Protein AF-A0A920TNP4-F1 (afdb_monomer_lite)

Structure (mmCIF, N/CA/C/O backbone):
data_AF-A0A920TNP4-F1
#
_entry.id   AF-A0A920TNP4-F1
#
loop_
_atom_site.group_PDB
_atom_site.id
_atom_site.type_symbol
_atom_site.label_atom_id
_atom_site.label_alt_id
_atom_site.label_comp_id
_atom_site.label_asym_id
_atom_site.label_entity_id
_atom_site.label_seq_id
_atom_site.pdbx_PDB_ins_code
_atom_site.Cartn_x
_atom_site.Cartn_y
_atom_site.Cartn_z
_atom_site.occupancy
_atom_site.B_iso_or_equiv
_atom_site.auth_seq_id
_atom_site.auth_comp_id
_atom_site.auth_asym_id
_atom_site.auth_atom_id
_atom_site.pdbx_PDB_model_num
ATOM 1 N N . MET A 1 1 ? -11.634 3.628 -0.951 1.00 63.38 1 MET A N 1
ATOM 2 C CA . MET A 1 1 ? -10.191 3.892 -1.121 1.00 63.38 1 MET A CA 1
ATOM 3 C C . MET A 1 1 ? -9.467 2.585 -0.859 1.00 63.38 1 MET A C 1
ATOM 5 O O . MET A 1 1 ? -9.897 1.868 0.036 1.00 63.38 1 MET A O 1
ATOM 9 N N . VAL A 1 2 ? -8.479 2.234 -1.677 1.00 85.81 2 VAL A N 1
ATOM 10 C CA . VAL A 1 2 ? -7.642 1.042 -1.483 1.00 85.81 2 VAL A CA 1
ATOM 11 C C . VAL A 1 2 ? -6.268 1.549 -1.083 1.00 85.81 2 VAL A C 1
ATOM 13 O O . VAL A 1 2 ? -5.738 2.407 -1.781 1.00 85.81 2 VAL A O 1
ATOM 16 N N . GLU A 1 3 ? -5.730 1.046 0.025 1.00 93.38 3 GLU A N 1
ATOM 17 C CA . GLU A 1 3 ? -4.398 1.426 0.494 1.00 93.38 3 GLU A CA 1
ATOM 18 C C . GLU A 1 3 ? -3.364 0.363 0.132 1.00 93.38 3 GLU A C 1
ATOM 20 O O . GLU A 1 3 ? -3.567 -0.841 0.331 1.00 93.38 3 GLU A O 1
ATOM 25 N N . HIS A 1 4 ? -2.242 0.837 -0.399 1.00 97.19 4 HIS A N 1
ATOM 26 C CA . HIS A 1 4 ? -1.117 0.021 -0.832 1.00 97.19 4 HIS A CA 1
ATOM 27 C C . HIS A 1 4 ? -0.099 -0.052 0.304 1.00 97.19 4 HIS A C 1
ATOM 29 O O . HIS A 1 4 ? 0.279 0.974 0.863 1.00 97.19 4 HIS A O 1
ATOM 35 N N . ARG A 1 5 ? 0.337 -1.250 0.689 1.00 98.12 5 ARG A N 1
ATOM 36 C CA . ARG A 1 5 ? 1.134 -1.460 1.902 1.00 98.12 5 ARG A CA 1
ATOM 37 C C . ARG A 1 5 ? 2.594 -1.054 1.690 1.00 98.12 5 ARG A C 1
ATOM 39 O O . ARG A 1 5 ? 3.308 -1.702 0.938 1.00 98.12 5 ARG A O 1
ATOM 46 N N . ALA A 1 6 ? 3.058 -0.026 2.397 1.00 98.00 6 ALA A N 1
ATOM 47 C CA . ALA A 1 6 ? 4.478 0.320 2.485 1.00 98.00 6 ALA A CA 1
ATOM 48 C C . ALA A 1 6 ? 5.244 -0.624 3.425 1.00 98.00 6 ALA A C 1
ATOM 50 O O . ALA A 1 6 ? 4.660 -1.271 4.301 1.00 98.00 6 ALA A O 1
ATOM 51 N N . ASN A 1 7 ? 6.572 -0.639 3.293 1.00 97.31 7 ASN A N 1
ATOM 52 C CA . ASN A 1 7 ? 7.442 -1.311 4.255 1.00 97.31 7 ASN A CA 1
ATOM 53 C C . ASN A 1 7 ? 7.365 -0.616 5.631 1.00 97.31 7 ASN A C 1
ATOM 55 O O . ASN A 1 7 ? 7.251 0.610 5.700 1.00 97.31 7 ASN A O 1
ATOM 59 N N . PRO A 1 8 ? 7.440 -1.356 6.752 1.00 96.12 8 PRO A N 1
ATOM 60 C CA . PRO A 1 8 ? 7.508 -0.742 8.074 1.00 96.12 8 PRO A CA 1
ATOM 61 C C . PRO A 1 8 ? 8.659 0.270 8.169 1.00 96.12 8 PRO A C 1
ATOM 63 O O . PRO A 1 8 ? 9.777 -0.017 7.750 1.00 96.12 8 PRO A O 1
ATOM 66 N N . GLY A 1 9 ? 8.384 1.450 8.730 1.00 95.12 9 GLY A N 1
ATOM 67 C CA . GLY A 1 9 ? 9.378 2.517 8.890 1.00 95.12 9 GLY A CA 1
ATOM 68 C C . GLY A 1 9 ? 9.519 3.477 7.703 1.00 95.12 9 GLY A C 1
ATOM 69 O O . GLY A 1 9 ? 10.299 4.418 7.807 1.00 95.12 9 GLY A O 1
ATOM 70 N N . THR A 1 10 ? 8.769 3.298 6.607 1.00 97.06 10 THR A N 1
ATOM 71 C CA . THR A 1 10 ? 8.701 4.302 5.530 1.00 97.06 10 THR A CA 1
ATOM 72 C C . THR A 1 10 ? 8.182 5.639 6.072 1.00 97.06 10 THR A C 1
ATOM 74 O O . THR A 1 10 ? 7.128 5.688 6.712 1.00 97.06 10 THR A O 1
ATOM 77 N N . ASP A 1 11 ? 8.922 6.722 5.818 1.00 97.06 11 ASP A N 1
ATOM 78 C CA . ASP A 1 11 ? 8.556 8.064 6.270 1.00 97.06 11 ASP A CA 1
ATOM 79 C C . ASP A 1 11 ? 7.374 8.659 5.483 1.00 97.06 11 ASP A C 1
ATOM 81 O O . ASP A 1 11 ? 6.958 8.161 4.435 1.00 97.06 11 ASP A O 1
ATOM 85 N N . LEU A 1 12 ? 6.804 9.745 6.008 1.00 95.81 12 LEU A N 1
ATOM 86 C CA . LEU A 1 12 ? 5.596 10.353 5.454 1.00 95.81 12 LEU A CA 1
ATOM 87 C C . LEU A 1 12 ? 5.787 10.931 4.044 1.00 95.81 12 LEU A C 1
ATOM 89 O O . LEU A 1 12 ? 4.855 10.880 3.240 1.00 95.81 12 LEU A O 1
ATOM 93 N N . GLU A 1 13 ? 6.961 11.467 3.723 1.00 97.00 13 GLU A N 1
ATOM 94 C CA . GLU A 1 13 ? 7.220 12.053 2.404 1.00 97.00 13 GLU A CA 1
ATOM 95 C C . GLU A 1 13 ? 7.413 10.959 1.345 1.00 97.00 13 GLU A C 1
ATOM 97 O O . GLU A 1 13 ? 6.874 11.050 0.234 1.00 97.00 13 GLU A O 1
ATOM 102 N N . ALA A 1 14 ? 8.079 9.863 1.708 1.00 96.88 14 ALA A N 1
ATOM 103 C CA . ALA A 1 14 ? 8.164 8.658 0.894 1.00 96.88 14 ALA A CA 1
ATOM 104 C C . ALA A 1 14 ? 6.779 8.030 0.667 1.00 96.88 14 ALA A C 1
ATOM 106 O O . ALA A 1 14 ? 6.454 7.649 -0.461 1.00 96.88 14 ALA A O 1
ATOM 107 N N . MET A 1 15 ? 5.919 7.982 1.693 1.00 97.31 15 MET A N 1
ATOM 108 C CA . MET A 1 15 ? 4.545 7.490 1.535 1.00 97.31 15 MET A CA 1
ATOM 109 C C . MET A 1 15 ? 3.747 8.341 0.534 1.00 97.31 15 MET A C 1
ATOM 111 O O . MET A 1 15 ? 3.170 7.820 -0.423 1.00 97.31 15 MET A O 1
ATOM 115 N N . LYS A 1 16 ? 3.774 9.672 0.691 1.00 96.06 16 LYS A N 1
ATOM 116 C CA . LYS A 1 16 ? 3.068 10.610 -0.202 1.00 96.06 16 LYS A CA 1
ATOM 117 C C . LYS A 1 16 ? 3.532 10.516 -1.655 1.00 96.06 16 LYS A C 1
ATOM 119 O O . LYS A 1 16 ? 2.711 10.576 -2.568 1.00 96.06 16 LYS A O 1
ATOM 124 N N . SER A 1 17 ? 4.840 10.407 -1.874 1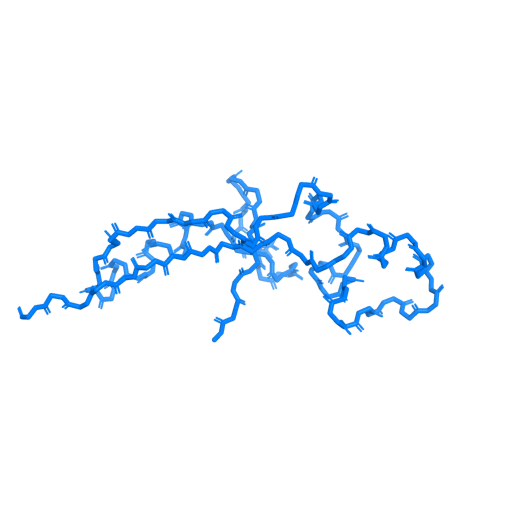.00 96.62 17 SER A N 1
ATOM 125 C CA . SER A 1 17 ? 5.424 10.406 -3.220 1.00 96.62 17 SER A CA 1
ATOM 126 C C . SER A 1 17 ? 5.270 9.068 -3.947 1.00 96.62 17 SER A C 1
ATOM 128 O O . SER A 1 17 ? 5.122 9.054 -5.170 1.00 96.62 17 SER A O 1
ATOM 130 N N . SER A 1 18 ? 5.265 7.952 -3.215 1.00 97.31 18 SER A N 1
ATOM 131 C CA . SER A 1 18 ? 5.163 6.603 -3.787 1.00 97.31 18 SER A CA 1
ATOM 132 C C . SER A 1 18 ? 3.726 6.076 -3.887 1.00 97.31 18 SER A C 1
ATOM 134 O O . SER A 1 18 ? 3.462 5.177 -4.686 1.00 97.31 18 SER A O 1
ATOM 136 N N . GLY A 1 19 ? 2.794 6.616 -3.097 1.00 96.50 19 GLY A N 1
ATOM 137 C CA . GLY A 1 19 ? 1.429 6.096 -2.984 1.00 96.50 19 GLY A CA 1
ATOM 138 C C . GLY A 1 19 ? 1.314 4.817 -2.147 1.00 96.50 19 GLY A C 1
ATOM 139 O O . GLY A 1 19 ? 0.229 4.245 -2.078 1.00 96.50 19 GLY A O 1
ATOM 140 N N . TYR A 1 20 ? 2.403 4.372 -1.514 1.00 98.00 20 TYR A N 1
ATOM 141 C CA . TYR A 1 20 ? 2.374 3.326 -0.496 1.00 98.00 20 TYR A CA 1
ATOM 142 C C . TYR A 1 20 ? 2.227 3.946 0.892 1.00 98.00 20 TYR A C 1
ATOM 144 O O . TYR A 1 20 ? 2.888 4.927 1.211 1.00 98.00 20 TYR A O 1
ATOM 152 N N . VAL A 1 21 ? 1.413 3.344 1.752 1.00 97.75 21 VAL A N 1
ATOM 153 C CA . VAL A 1 21 ? 1.166 3.791 3.126 1.00 97.75 21 VAL A CA 1
ATOM 154 C C . VAL A 1 21 ? 1.485 2.658 4.092 1.00 97.75 21 VAL A C 1
ATOM 156 O O . VAL A 1 21 ? 1.166 1.495 3.842 1.00 97.75 21 VAL A O 1
ATOM 159 N N . THR A 1 22 ? 2.140 2.963 5.211 1.00 98.06 22 THR A N 1
ATOM 160 C CA . THR A 1 22 ? 2.402 1.942 6.231 1.00 98.06 22 THR A CA 1
ATOM 161 C C . THR A 1 22 ? 1.095 1.523 6.896 1.00 98.06 22 THR A C 1
ATOM 163 O O . THR A 1 22 ? 0.257 2.353 7.250 1.00 98.06 22 THR A O 1
ATOM 166 N N . GLU A 1 23 ? 0.926 0.220 7.123 1.00 97.44 23 GLU A N 1
ATOM 167 C CA . GLU A 1 23 ? -0.271 -0.303 7.792 1.00 97.44 23 GLU A CA 1
ATOM 168 C C . GLU A 1 23 ? -0.441 0.292 9.200 1.00 97.44 23 GLU A C 1
ATOM 170 O O . GLU A 1 23 ? -1.553 0.597 9.623 1.00 97.44 23 GLU A O 1
ATOM 175 N N . ALA A 1 24 ? 0.675 0.530 9.899 1.00 97.69 24 ALA A N 1
ATOM 176 C CA . ALA A 1 24 ? 0.685 1.197 11.196 1.00 97.69 24 ALA A CA 1
ATOM 177 C C . ALA A 1 24 ? 0.070 2.603 11.124 1.00 97.69 24 ALA A C 1
ATOM 179 O O . ALA A 1 24 ? -0.778 2.928 11.952 1.00 97.69 24 ALA A O 1
ATOM 180 N N . HIS A 1 25 ? 0.436 3.404 10.118 1.00 97.44 25 HIS A N 1
ATOM 181 C CA . HIS A 1 25 ? -0.124 4.740 9.941 1.00 97.44 25 HIS A CA 1
ATOM 182 C C . HIS A 1 25 ? -1.616 4.696 9.587 1.00 97.44 25 HIS A C 1
ATOM 184 O O . HIS A 1 25 ? -2.407 5.434 10.170 1.00 97.44 25 HIS A O 1
ATOM 190 N N . ALA A 1 26 ? -2.026 3.794 8.688 1.00 96.69 26 ALA A N 1
ATOM 191 C CA . ALA A 1 26 ? -3.436 3.631 8.329 1.00 96.69 26 ALA A CA 1
ATOM 192 C C . ALA A 1 26 ? -4.301 3.259 9.550 1.00 96.69 26 ALA A C 1
ATOM 194 O O . ALA A 1 26 ? -5.367 3.842 9.767 1.00 96.69 26 ALA A O 1
ATOM 195 N N . ILE A 1 27 ? -3.818 2.334 10.387 1.00 97.50 27 ILE A N 1
ATOM 196 C CA . ILE A 1 27 ? -4.475 1.963 11.647 1.00 97.50 27 ILE A CA 1
ATOM 197 C C . ILE A 1 27 ? -4.502 3.154 12.606 1.00 97.50 27 ILE A C 1
ATOM 199 O O . ILE A 1 27 ? -5.557 3.463 13.152 1.00 97.50 27 ILE A O 1
ATOM 203 N N . GLU A 1 28 ? -3.380 3.847 12.798 1.00 97.44 28 GLU A N 1
ATOM 204 C CA . GLU A 1 28 ? -3.283 5.005 13.691 1.00 97.44 28 GLU A CA 1
ATOM 205 C C . GLU A 1 28 ? -4.301 6.096 13.327 1.00 97.44 28 GLU A C 1
ATOM 207 O O . GLU A 1 28 ? -4.992 6.616 14.205 1.00 97.44 28 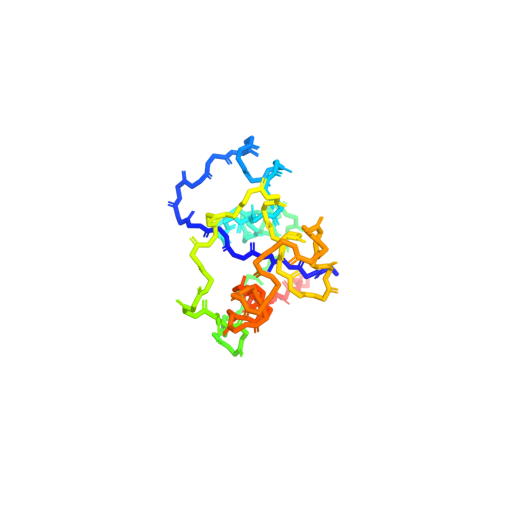GLU A O 1
ATOM 212 N N . VAL A 1 29 ? -4.435 6.416 12.037 1.00 96.69 29 VAL A N 1
ATOM 213 C CA . VAL A 1 29 ? -5.414 7.395 11.546 1.00 96.69 29 VAL A CA 1
ATOM 214 C C . VAL A 1 29 ? -6.841 6.939 11.849 1.00 96.69 29 VAL A C 1
ATOM 216 O O . VAL A 1 29 ? -7.642 7.744 12.325 1.00 96.69 29 VAL A O 1
ATOM 219 N N . ALA A 1 30 ? -7.170 5.664 11.628 1.00 96.81 30 ALA A N 1
ATOM 220 C CA . ALA A 1 30 ? -8.497 5.136 11.943 1.00 96.81 30 ALA A CA 1
ATOM 221 C C . ALA A 1 30 ? -8.804 5.216 13.450 1.00 96.81 30 ALA A C 1
ATOM 223 O O . ALA A 1 30 ? -9.863 5.718 13.834 1.00 96.81 30 ALA A O 1
ATOM 224 N N . LEU A 1 31 ? -7.858 4.810 14.304 1.00 97.44 31 LEU A N 1
ATOM 225 C CA . LEU A 1 31 ? -7.995 4.878 15.764 1.00 97.44 31 LEU A CA 1
ATOM 226 C C . LEU A 1 31 ? -8.180 6.321 16.255 1.00 97.44 31 LEU A C 1
ATOM 228 O O . LEU A 1 31 ? -9.064 6.594 17.065 1.00 97.44 31 LEU A O 1
ATOM 232 N N . LYS A 1 32 ? -7.403 7.273 15.719 1.00 97.75 32 LYS A N 1
ATOM 233 C CA . LYS A 1 32 ? -7.535 8.710 16.028 1.00 97.75 32 LYS A CA 1
ATOM 234 C C . LYS A 1 32 ? -8.909 9.282 15.671 1.00 97.75 32 LYS A C 1
ATOM 236 O O . LYS A 1 32 ? -9.337 10.250 16.288 1.00 97.75 32 LYS A O 1
ATOM 241 N N . ASN A 1 33 ? -9.598 8.682 14.703 1.00 97.00 33 ASN A N 1
ATOM 242 C CA . ASN A 1 33 ? -10.951 9.061 14.296 1.00 97.00 33 ASN A CA 1
ATOM 243 C C . ASN A 1 33 ? -12.045 8.242 15.008 1.00 97.00 33 ASN A C 1
ATOM 245 O O . ASN A 1 33 ? -13.198 8.242 14.577 1.00 97.00 33 ASN A O 1
ATOM 249 N N . GLY A 1 34 ? -11.697 7.552 16.099 1.00 97.00 34 GLY A N 1
ATOM 250 C CA . GLY A 1 34 ? -12.648 6.847 16.955 1.00 97.00 34 GLY A CA 1
ATOM 251 C C . GLY A 1 34 ? -13.109 5.499 16.412 1.00 97.00 34 GLY A C 1
ATOM 252 O O . GLY A 1 34 ? -14.126 4.993 16.870 1.00 97.00 34 GLY A O 1
ATOM 253 N N . PHE A 1 35 ? -12.406 4.912 15.441 1.00 97.81 35 PHE A N 1
ATOM 254 C CA . PHE A 1 35 ? -12.642 3.526 15.040 1.00 97.81 35 PHE A CA 1
ATOM 255 C C . PHE A 1 35 ? -11.822 2.562 15.895 1.00 97.81 35 PHE A C 1
ATOM 257 O O . PHE A 1 35 ? -10.798 2.923 16.464 1.00 97.81 35 PHE A O 1
ATOM 264 N N . GLU A 1 36 ? -12.238 1.302 15.920 1.00 97.88 36 GLU A N 1
ATOM 265 C CA . GLU A 1 36 ? -11.488 0.205 16.524 1.00 97.88 36 GLU A CA 1
ATOM 266 C C . GLU A 1 36 ? -11.117 -0.819 15.453 1.00 97.88 36 GLU A C 1
ATOM 268 O O . GLU A 1 36 ? -11.955 -1.203 14.632 1.00 97.88 36 GLU A O 1
ATOM 273 N N . LEU A 1 37 ? -9.864 -1.279 15.457 1.00 97.88 37 LEU A N 1
ATOM 274 C CA . LEU A 1 37 ? -9.424 -2.363 14.582 1.00 97.88 37 LEU A CA 1
ATOM 275 C C . LEU A 1 37 ? -9.968 -3.701 15.103 1.00 97.88 37 LEU A C 1
ATOM 277 O O . LEU A 1 37 ? -9.705 -4.081 16.240 1.00 97.88 37 LEU A O 1
ATOM 281 N N . VAL A 1 38 ? -10.690 -4.426 14.252 1.00 98.25 38 VAL A N 1
ATOM 282 C CA . VAL A 1 38 ? -11.329 -5.709 14.586 1.00 98.25 38 VAL A CA 1
ATOM 283 C C . VAL A 1 38 ? -10.520 -6.889 14.068 1.00 98.25 38 VAL A C 1
ATOM 285 O O . VAL A 1 38 ? -10.331 -7.870 14.781 1.00 98.25 38 VAL A O 1
ATOM 288 N N . ALA A 1 39 ? -10.069 -6.817 12.816 1.00 98.19 39 ALA A N 1
ATOM 289 C CA . ALA A 1 39 ? -9.364 -7.914 12.167 1.00 98.19 39 ALA A CA 1
ATOM 290 C C . ALA A 1 39 ? -8.455 -7.414 11.041 1.00 98.19 39 ALA A C 1
ATOM 292 O O . ALA A 1 39 ? -8.631 -6.314 10.510 1.00 98.19 39 ALA A O 1
ATOM 293 N N . LYS A 1 40 ? -7.506 -8.269 10.661 1.00 98.06 40 LYS A N 1
ATOM 294 C CA . LYS A 1 40 ? -6.624 -8.100 9.505 1.00 98.06 40 LYS A CA 1
ATOM 295 C C . LYS A 1 40 ? -6.691 -9.346 8.632 1.00 98.06 40 LYS A C 1
ATOM 297 O O . LYS A 1 40 ? -6.954 -10.436 9.141 1.00 98.06 40 LYS A O 1
ATOM 302 N N . SER A 1 41 ? -6.444 -9.191 7.338 1.00 97.69 41 SER A N 1
ATOM 303 C CA . SER A 1 41 ? -6.334 -10.308 6.403 1.00 97.69 41 SER A CA 1
ATOM 304 C C . SER A 1 41 ? -5.240 -10.052 5.373 1.00 97.69 41 SER A C 1
ATOM 306 O O . SER A 1 41 ? -5.087 -8.937 4.879 1.00 97.69 41 SER A O 1
ATOM 308 N N . GLU A 1 42 ? -4.528 -11.115 5.005 1.00 97.44 42 GLU A N 1
ATOM 309 C CA . GLU A 1 42 ? -3.495 -11.105 3.964 1.00 97.44 42 GLU A CA 1
ATOM 310 C C . GLU A 1 42 ? -4.043 -11.515 2.589 1.00 97.44 42 GLU A C 1
ATOM 312 O O . GLU A 1 42 ? -3.281 -11.804 1.674 1.00 97.44 42 GLU A O 1
ATOM 317 N N . ILE A 1 43 ? -5.370 -11.534 2.412 1.00 97.31 43 ILE A N 1
ATOM 318 C CA . ILE A 1 43 ? -6.007 -11.964 1.155 1.00 97.31 43 ILE A CA 1
ATOM 319 C C . ILE A 1 43 ? -5.547 -11.159 -0.073 1.00 97.31 43 ILE A C 1
ATOM 321 O O . ILE A 1 43 ? -5.549 -11.685 -1.180 1.00 97.31 43 ILE A O 1
ATOM 325 N N . ASN A 1 44 ? -5.138 -9.901 0.121 1.00 96.56 44 ASN A N 1
ATOM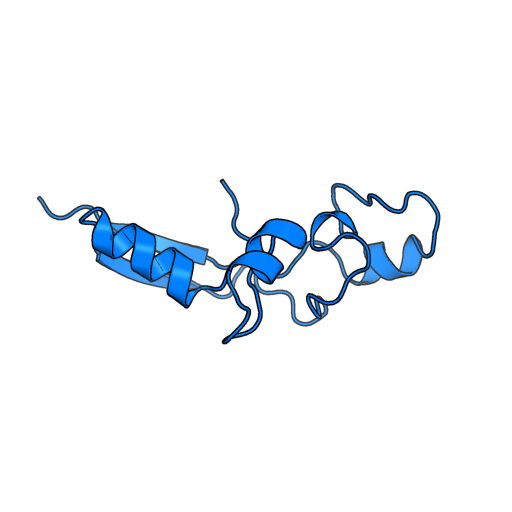 326 C CA . ASN A 1 44 ? -4.626 -9.028 -0.937 1.00 96.56 44 ASN A CA 1
ATOM 327 C C . ASN A 1 44 ? -3.110 -8.782 -0.843 1.00 96.56 44 ASN A C 1
ATOM 329 O O . ASN A 1 44 ? -2.605 -7.843 -1.466 1.00 96.56 44 ASN A O 1
ATOM 333 N N . ALA A 1 45 ? -2.394 -9.589 -0.059 1.00 97.81 45 ALA A N 1
ATOM 334 C CA . ALA A 1 45 ? -0.950 -9.481 0.039 1.00 97.81 45 ALA A CA 1
ATOM 335 C C . ALA A 1 45 ? -0.290 -9.932 -1.268 1.00 97.81 45 ALA A C 1
ATOM 337 O O . ALA A 1 45 ? -0.669 -10.952 -1.846 1.00 97.81 45 ALA A O 1
ATOM 338 N N . ASN A 1 46 ? 0.729 -9.199 -1.715 1.00 98.12 46 ASN A N 1
ATOM 339 C CA . ASN A 1 46 ? 1.531 -9.594 -2.871 1.00 98.12 46 ASN A CA 1
ATOM 340 C C . ASN A 1 46 ? 3.020 -9.602 -2.520 1.00 98.12 46 ASN A C 1
ATOM 342 O O . ASN A 1 46 ? 3.661 -8.557 -2.434 1.00 98.12 46 ASN A O 1
ATOM 346 N N . SER A 1 47 ? 3.596 -10.797 -2.376 1.00 97.62 47 SER A N 1
ATOM 347 C CA . SER A 1 47 ? 5.018 -10.962 -2.061 1.00 97.62 47 SER A CA 1
ATOM 348 C C . SER A 1 47 ? 5.959 -10.551 -3.199 1.00 97.62 47 SER A C 1
ATOM 350 O O . SER A 1 47 ? 7.151 -10.384 -2.958 1.00 97.62 47 SER A O 1
ATOM 352 N N . LYS A 1 48 ? 5.458 -10.413 -4.435 1.00 98.19 48 LYS A N 1
ATOM 353 C CA . LYS A 1 48 ? 6.252 -9.948 -5.584 1.00 98.19 48 LYS A CA 1
ATOM 354 C C . LYS A 1 48 ? 6.395 -8.428 -5.620 1.00 98.19 48 LYS A C 1
ATOM 356 O O . LYS A 1 48 ? 7.277 -7.923 -6.309 1.00 98.19 48 LYS A O 1
ATOM 361 N N . ASP A 1 49 ? 5.536 -7.702 -4.908 1.00 98.31 49 ASP A N 1
ATOM 362 C CA . ASP A 1 49 ? 5.606 -6.250 -4.844 1.00 98.31 49 ASP A CA 1
ATOM 363 C C . ASP A 1 49 ? 6.634 -5.798 -3.794 1.00 98.31 49 ASP A C 1
ATOM 365 O O . ASP A 1 49 ? 6.382 -5.786 -2.583 1.00 98.31 49 ASP A O 1
ATOM 3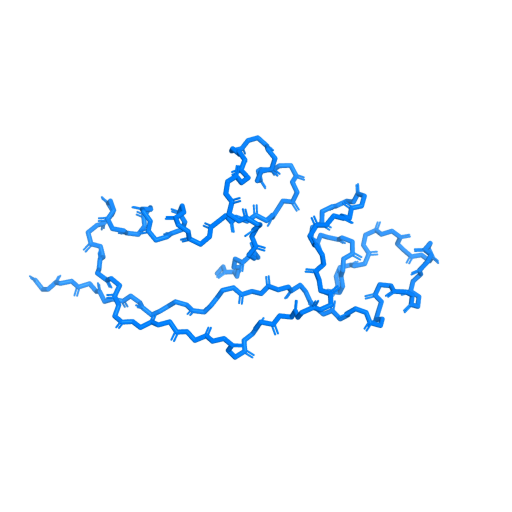69 N N . THR A 1 50 ? 7.806 -5.392 -4.280 1.00 97.25 50 THR A N 1
ATOM 370 C CA . THR A 1 50 ? 8.920 -4.877 -3.472 1.00 97.25 50 THR A CA 1
ATOM 371 C C . THR A 1 50 ? 8.686 -3.466 -2.936 1.00 97.25 50 THR A C 1
ATOM 373 O O . THR A 1 50 ? 9.420 -3.035 -2.045 1.00 97.25 50 THR A O 1
ATOM 376 N N . LYS A 1 51 ? 7.674 -2.755 -3.456 1.00 97.25 51 LYS A N 1
ATOM 377 C CA . LYS A 1 51 ? 7.359 -1.341 -3.184 1.00 97.25 51 LYS A CA 1
ATOM 378 C C . LYS A 1 51 ? 8.437 -0.341 -3.623 1.00 97.25 51 LYS A C 1
ATOM 380 O O . LYS A 1 51 ? 8.301 0.854 -3.373 1.00 97.25 51 LYS A O 1
ATOM 385 N N . ASP A 1 52 ? 9.480 -0.813 -4.300 1.00 96.25 52 ASP A N 1
ATOM 386 C CA . ASP A 1 52 ? 10.553 0.004 -4.864 1.00 96.25 52 ASP A CA 1
ATOM 387 C C . ASP A 1 52 ? 10.379 0.086 -6.380 1.00 96.25 52 ASP A C 1
ATOM 389 O O . ASP A 1 52 ? 10.917 -0.720 -7.144 1.00 96.25 52 ASP A O 1
ATOM 393 N N . HIS A 1 53 ? 9.541 1.033 -6.804 1.00 96.69 53 HIS A N 1
ATOM 394 C CA . HIS A 1 53 ? 9.193 1.232 -8.207 1.00 96.69 53 HIS A CA 1
ATOM 395 C C . HIS A 1 53 ? 9.398 2.694 -8.621 1.00 96.69 53 HIS A C 1
ATOM 397 O O . HIS A 1 53 ? 9.025 3.595 -7.865 1.00 96.69 53 HIS A O 1
ATOM 403 N N . PRO A 1 54 ? 9.875 2.981 -9.851 1.00 96.38 54 PRO A N 1
ATOM 404 C CA . PRO A 1 54 ? 10.231 4.343 -10.275 1.00 96.38 54 PRO A CA 1
ATOM 405 C C . PRO A 1 54 ? 9.103 5.381 -10.208 1.00 96.38 54 PRO A C 1
ATOM 407 O O . PRO A 1 54 ? 9.359 6.585 -10.146 1.00 96.38 54 PRO A O 1
ATOM 410 N N . LYS A 1 55 ? 7.843 4.940 -10.276 1.00 97.25 55 LYS A N 1
ATOM 411 C CA . LYS A 1 55 ? 6.654 5.790 -10.142 1.00 97.25 55 LYS A CA 1
ATOM 412 C C . LYS A 1 55 ? 5.762 5.317 -9.000 1.00 97.25 55 LYS A C 1
ATOM 414 O O . LYS A 1 55 ? 4.560 5.563 -9.055 1.00 97.25 55 LYS A O 1
ATOM 419 N N . GLY A 1 56 ? 6.342 4.668 -7.990 1.00 97.31 56 GLY A N 1
ATOM 420 C CA . GLY A 1 56 ? 5.618 4.115 -6.854 1.00 97.31 56 GLY A CA 1
ATOM 421 C C . GLY A 1 56 ? 4.592 3.067 -7.277 1.00 97.31 56 GLY A C 1
ATOM 422 O O . GLY A 1 56 ? 4.757 2.399 -8.298 1.00 97.31 56 GLY A O 1
ATOM 423 N N . VAL A 1 57 ? 3.493 2.964 -6.534 1.00 97.44 57 VAL A N 1
ATOM 424 C CA . VAL A 1 57 ? 2.446 1.958 -6.783 1.00 97.44 57 VAL A CA 1
ATOM 425 C C . VAL A 1 57 ? 1.848 2.046 -8.190 1.00 97.44 57 VAL A C 1
ATOM 427 O O . VAL A 1 57 ? 1.411 1.063 -8.780 1.00 97.44 57 VAL A O 1
ATOM 430 N N . TRP A 1 58 ? 1.887 3.237 -8.778 1.00 97.50 58 TRP A N 1
ATOM 431 C CA . TRP A 1 58 ? 1.376 3.518 -10.112 1.00 97.50 58 TRP A CA 1
ATOM 432 C C . TRP A 1 58 ? 2.195 2.895 -11.239 1.00 97.50 58 TRP A C 1
ATOM 434 O O . TRP A 1 58 ? 1.718 2.883 -12.372 1.00 97.50 58 TRP A O 1
ATOM 444 N N . THR A 1 59 ? 3.397 2.396 -10.953 1.00 98.12 59 THR A N 1
ATOM 445 C CA . THR A 1 59 ? 4.149 1.559 -11.889 1.00 98.12 59 THR A CA 1
ATOM 446 C C . THR A 1 59 ? 3.438 0.226 -12.154 1.00 98.12 59 THR A C 1
ATOM 448 O O . THR A 1 59 ? 3.550 -0.299 -13.256 1.00 98.12 59 THR A O 1
ATOM 451 N N . LEU A 1 60 ? 2.684 -0.304 -11.186 1.00 97.88 60 LEU A N 1
ATOM 452 C CA . LEU A 1 60 ? 2.018 -1.603 -11.286 1.00 97.88 60 LEU A CA 1
ATOM 453 C C . LEU A 1 60 ? 0.609 -1.502 -11.916 1.00 97.88 60 LEU A C 1
ATOM 455 O O . LEU A 1 60 ? 0.030 -0.408 -12.013 1.00 97.88 60 LEU A O 1
ATOM 459 N N . PRO A 1 61 ? 0.027 -2.633 -12.361 1.00 96.75 61 PRO A N 1
ATOM 460 C CA . PRO A 1 61 ? -1.378 -2.714 -12.745 1.00 96.75 61 PRO A CA 1
ATOM 461 C C . PRO A 1 61 ? -2.341 -2.188 -11.662 1.00 96.75 61 PRO A C 1
ATOM 463 O O . PRO A 1 61 ? -2.046 -2.284 -10.468 1.00 96.75 61 PRO A O 1
ATOM 466 N N . PRO A 1 62 ? -3.509 -1.646 -12.057 1.00 94.69 62 PRO A N 1
ATOM 467 C CA . PRO A 1 62 ? -4.005 -1.521 -13.433 1.00 94.69 62 PRO A CA 1
ATOM 468 C C . PRO A 1 62 ? -3.461 -0.293 -14.178 1.00 94.69 62 PRO A C 1
ATOM 470 O O . PRO A 1 62 ? -3.820 -0.074 -15.330 1.00 94.69 62 PRO A O 1
ATOM 473 N N . ARG A 1 63 ? -2.645 0.548 -13.527 1.00 95.50 63 ARG A N 1
ATOM 474 C CA . ARG A 1 63 ? -2.259 1.838 -14.104 1.00 95.50 63 ARG A CA 1
ATOM 475 C C . ARG A 1 63 ? -1.096 1.736 -15.084 1.00 95.50 63 ARG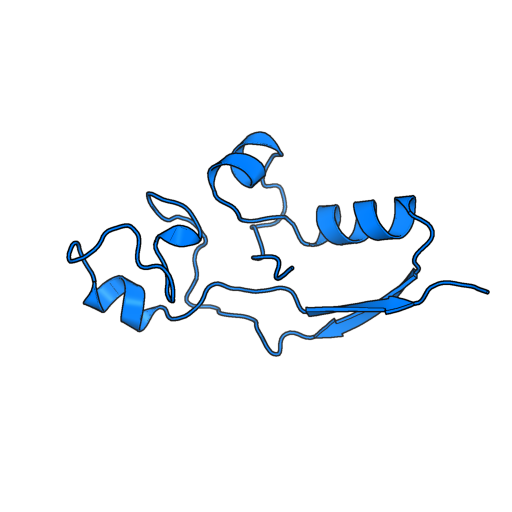 A C 1
ATOM 477 O O . ARG A 1 63 ? -1.139 2.442 -16.081 1.00 95.50 63 ARG A O 1
ATOM 484 N N . LEU A 1 64 ? -0.074 0.930 -14.774 1.00 96.31 64 LEU A N 1
ATOM 485 C CA . LEU A 1 64 ? 1.113 0.741 -15.622 1.00 96.31 64 LEU A CA 1
ATOM 486 C C . LEU A 1 64 ? 1.698 2.073 -16.135 1.00 96.31 64 LEU A C 1
ATOM 488 O O . LEU A 1 64 ? 1.879 2.279 -17.326 1.00 96.31 64 LEU A O 1
ATOM 492 N N . ARG A 1 65 ? 1.989 3.017 -15.228 1.00 96.81 65 ARG A N 1
ATOM 493 C CA . ARG A 1 65 ? 2.377 4.409 -15.560 1.00 96.81 65 ARG A CA 1
ATOM 494 C C . ARG A 1 65 ? 3.679 4.540 -16.370 1.00 96.81 65 ARG A C 1
ATOM 496 O O . ARG A 1 65 ? 4.007 5.642 -16.797 1.00 96.81 65 ARG A O 1
ATOM 503 N N . LEU A 1 66 ? 4.449 3.465 -16.509 1.00 96.31 66 LEU A N 1
ATOM 504 C CA . LEU A 1 66 ? 5.645 3.426 -17.352 1.00 96.31 66 LEU A CA 1
ATOM 505 C C . LEU A 1 66 ? 5.347 2.975 -18.795 1.00 96.31 66 LEU A C 1
ATOM 507 O O . LEU A 1 66 ? 6.282 2.823 -19.578 1.00 96.31 66 LEU A O 1
ATOM 511 N N . ASP A 1 67 ? 4.068 2.800 -19.141 1.00 93.44 67 ASP A N 1
ATOM 512 C CA . ASP A 1 67 ? 3.585 2.356 -20.447 1.00 93.44 67 ASP A CA 1
ATOM 513 C C . ASP A 1 67 ? 4.294 1.064 -20.891 1.00 93.44 67 ASP A C 1
ATOM 515 O O . ASP A 1 67 ? 4.175 0.037 -20.221 1.00 93.44 67 ASP A O 1
ATOM 519 N N . ASP A 1 68 ? 5.046 1.102 -21.993 1.00 94.38 68 ASP A N 1
ATOM 520 C CA . ASP A 1 68 ? 5.700 -0.082 -22.560 1.00 94.38 68 ASP A CA 1
ATOM 521 C C . ASP A 1 68 ? 7.087 -0.376 -21.956 1.00 94.38 68 ASP A C 1
ATOM 523 O O . ASP A 1 68 ? 7.676 -1.423 -22.232 1.00 94.38 68 ASP A O 1
ATOM 527 N N . VAL A 1 69 ? 7.623 0.506 -21.102 1.00 96.50 69 VAL A N 1
ATOM 528 C CA . VAL A 1 69 ? 8.933 0.293 -20.465 1.00 96.50 69 VAL A CA 1
ATOM 529 C C . VAL A 1 69 ? 8.834 -0.838 -19.443 1.00 96.50 69 VAL A C 1
ATOM 531 O O . VAL A 1 69 ? 8.152 -0.704 -18.429 1.00 96.50 69 VAL A O 1
ATOM 534 N N . ASP A 1 70 ? 9.551 -1.938 -19.695 1.00 95.94 70 ASP A N 1
ATOM 535 C CA . ASP A 1 70 ? 9.556 -3.153 -18.867 1.00 95.94 70 ASP A CA 1
ATOM 536 C C . ASP A 1 70 ? 8.140 -3.665 -18.531 1.00 95.94 70 ASP A C 1
ATOM 538 O O . ASP A 1 70 ? 7.890 -4.200 -17.450 1.00 95.94 70 ASP A O 1
ATOM 542 N N . ARG A 1 71 ? 7.179 -3.497 -19.444 1.00 95.75 71 ARG A N 1
ATOM 543 C CA . ARG A 1 71 ? 5.767 -3.795 -19.172 1.00 95.75 71 ARG A CA 1
ATOM 544 C C . ARG A 1 71 ? 5.532 -5.222 -18.679 1.00 95.75 71 ARG A C 1
ATOM 546 O O . ARG A 1 71 ? 4.892 -5.410 -17.647 1.00 95.75 71 ARG A O 1
ATOM 553 N N . GLU A 1 72 ? 6.116 -6.212 -19.356 1.00 97.31 72 GLU A N 1
ATOM 554 C CA . GLU A 1 72 ? 5.999 -7.628 -18.977 1.00 97.31 72 GLU A CA 1
ATOM 555 C C . GLU A 1 72 ? 6.514 -7.891 -17.555 1.00 97.31 72 GLU A C 1
ATOM 557 O O . GLU A 1 72 ? 5.923 -8.669 -16.803 1.00 97.31 72 GLU A O 1
ATOM 562 N N . LYS A 1 73 ? 7.582 -7.195 -17.138 1.00 97.31 73 LYS A N 1
ATOM 563 C CA . LYS A 1 73 ? 8.108 -7.279 -15.771 1.00 97.31 73 LYS A CA 1
ATOM 564 C C . LYS A 1 73 ? 7.055 -6.803 -14.772 1.00 97.31 73 LYS A C 1
ATOM 566 O O . LYS A 1 73 ? 6.782 -7.524 -13.814 1.00 97.31 73 LYS A O 1
ATOM 571 N N . TYR A 1 74 ? 6.447 -5.636 -14.983 1.00 97.75 74 TYR A N 1
ATOM 572 C CA . TYR A 1 74 ? 5.455 -5.088 -14.049 1.00 97.75 74 TYR A CA 1
ATOM 573 C C . TYR A 1 74 ? 4.131 -5.861 -14.064 1.00 97.75 74 TYR A C 1
ATOM 575 O O . TYR A 1 74 ? 3.523 -6.054 -13.011 1.00 97.75 74 TYR A O 1
ATOM 583 N N . GLU A 1 75 ? 3.719 -6.391 -15.213 1.00 97.75 75 GLU A N 1
ATOM 584 C CA . GLU A 1 75 ? 2.569 -7.297 -15.307 1.00 97.75 75 GLU A CA 1
ATOM 585 C C . GLU A 1 75 ? 2.826 -8.622 -14.568 1.00 97.75 75 GLU A C 1
ATOM 587 O O . GLU A 1 75 ? 1.934 -9.125 -13.885 1.00 97.75 75 GLU A O 1
ATOM 592 N N . SER A 1 76 ? 4.055 -9.154 -14.605 1.00 98.06 76 SER A N 1
ATOM 593 C CA . SER A 1 76 ? 4.417 -10.391 -13.889 1.00 98.06 76 SER A CA 1
ATOM 594 C C . SER A 1 76 ? 4.425 -10.255 -12.357 1.00 98.06 76 SER A C 1
ATOM 596 O O . SER A 1 76 ? 4.242 -11.254 -11.640 1.00 98.06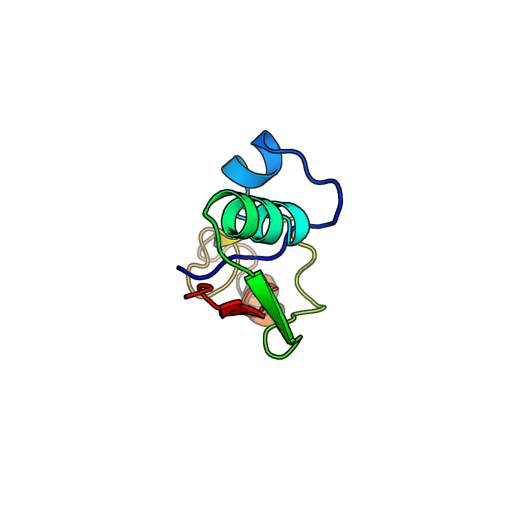 76 SER A O 1
ATOM 598 N N . ILE A 1 77 ? 4.630 -9.027 -11.858 1.00 98.12 77 ILE A N 1
ATOM 599 C CA . ILE A 1 77 ? 4.489 -8.667 -10.441 1.00 98.12 77 ILE A CA 1
ATOM 600 C C . ILE A 1 77 ? 3.007 -8.679 -10.058 1.00 98.12 77 ILE A C 1
ATOM 602 O O . ILE A 1 77 ? 2.665 -9.212 -9.003 1.00 98.12 77 ILE A O 1
ATOM 606 N N . GLY A 1 78 ? 2.134 -8.175 -10.934 1.00 97.81 78 GLY A N 1
ATOM 607 C CA . GLY A 1 78 ? 0.696 -8.058 -10.700 1.00 97.81 78 GLY A CA 1
ATOM 608 C C . GLY A 1 78 ? 0.327 -6.797 -9.916 1.00 97.81 78 GLY A C 1
ATOM 609 O O . GLY A 1 78 ? 1.126 -5.871 -9.792 1.00 97.81 78 GLY A O 1
ATOM 610 N N . GLU A 1 79 ? -0.902 -6.746 -9.397 1.00 97.19 79 GLU A N 1
ATOM 611 C CA . GLU A 1 79 ? -1.346 -5.628 -8.552 1.00 97.19 79 GLU A CA 1
ATOM 612 C C . GLU A 1 79 ? -0.458 -5.483 -7.309 1.00 97.19 79 GLU A C 1
ATOM 614 O O . GLU A 1 79 ? 0.096 -6.452 -6.800 1.00 97.19 79 GLU A O 1
ATOM 619 N N . SER A 1 80 ? -0.350 -4.267 -6.787 1.00 97.94 80 SER A N 1
ATOM 620 C CA . SER A 1 80 ? 0.411 -3.965 -5.569 1.00 97.94 80 SER A CA 1
ATOM 621 C C . SER A 1 80 ? 0.023 -4.814 -4.352 1.00 97.94 80 SER A C 1
ATOM 623 O O . SER A 1 80 ? -1.135 -5.221 -4.226 1.00 97.94 80 SER A O 1
ATOM 625 N N . ASP A 1 81 ? 0.934 -4.928 -3.391 1.00 98.25 81 ASP A N 1
ATOM 626 C CA . ASP A 1 81 ? 0.651 -5.425 -2.042 1.00 98.25 81 ASP A CA 1
ATOM 627 C C . ASP A 1 81 ? -0.338 -4.488 -1.331 1.00 98.25 81 ASP A C 1
ATOM 629 O O . ASP A 1 81 ? -0.087 -3.286 -1.199 1.00 98.25 81 ASP A O 1
ATOM 633 N N . ARG A 1 82 ? -1.486 -5.013 -0.891 1.00 97.75 82 ARG A N 1
ATOM 634 C CA . ARG A 1 82 ? -2.545 -4.223 -0.246 1.00 97.75 82 ARG A CA 1
ATOM 635 C C . ARG A 1 82 ? -2.861 -4.769 1.130 1.00 97.75 82 ARG A C 1
ATOM 637 O O . ARG A 1 82 ? -3.030 -5.972 1.326 1.00 97.75 82 ARG A O 1
ATOM 644 N N . MET A 1 83 ? -3.057 -3.852 2.067 1.00 97.19 83 MET A N 1
ATOM 645 C CA . MET A 1 83 ? -3.559 -4.200 3.389 1.00 97.19 83 MET A CA 1
ATOM 646 C C . MET A 1 83 ? -5.078 -4.403 3.352 1.00 97.19 83 MET A C 1
ATOM 648 O O . MET A 1 83 ? -5.803 -3.650 2.701 1.00 97.19 83 MET A O 1
ATOM 652 N N . THR A 1 84 ? -5.573 -5.405 4.080 1.00 97.44 84 THR A N 1
ATOM 653 C CA . THR A 1 84 ? -7.013 -5.602 4.297 1.00 97.44 84 THR A CA 1
ATOM 654 C C . THR A 1 84 ? -7.303 -5.505 5.786 1.00 97.44 84 THR A C 1
ATOM 656 O O . THR A 1 84 ? -6.934 -6.388 6.559 1.00 97.44 84 THR A O 1
ATOM 659 N N . LEU A 1 85 ? -7.955 -4.413 6.187 1.00 97.75 85 LEU A N 1
ATOM 660 C CA . LEU A 1 85 ? -8.216 -4.069 7.582 1.00 97.75 85 LEU A CA 1
ATOM 661 C C . LEU A 1 85 ? -9.721 -3.917 7.807 1.00 97.75 85 LEU A C 1
ATOM 663 O O . LEU A 1 85 ? -10.393 -3.197 7.068 1.00 97.75 85 LEU A O 1
ATOM 667 N N . LEU A 1 86 ? -10.242 -4.578 8.838 1.00 97.38 86 LEU A N 1
ATOM 668 C CA . LEU A 1 86 ? -11.627 -4.436 9.270 1.00 97.38 86 LEU A CA 1
ATOM 669 C C . LEU A 1 86 ? -11.680 -3.533 10.498 1.00 97.38 86 LEU A C 1
ATOM 671 O O . LEU A 1 86 ? -11.106 -3.865 11.535 1.00 97.38 86 LEU A O 1
ATOM 675 N N . PHE A 1 87 ? -12.419 -2.435 10.392 1.00 97.56 87 PHE A N 1
ATOM 676 C CA . PHE A 1 87 ? -12.675 -1.520 11.498 1.00 97.56 87 PHE A CA 1
ATOM 677 C C . PHE A 1 87 ? -14.148 -1.555 11.901 1.00 97.56 87 PHE A C 1
ATOM 679 O O . PHE A 1 87 ? -15.025 -1.734 11.055 1.00 97.56 87 PHE A O 1
ATOM 686 N N . ARG A 1 88 ? -14.426 -1.328 13.186 1.00 97.69 88 ARG A N 1
ATOM 687 C CA . ARG A 1 88 ? -15.773 -1.047 13.695 1.00 97.69 88 ARG A CA 1
ATOM 688 C C . ARG A 1 88 ? -15.826 0.350 14.289 1.00 97.69 88 ARG A C 1
ATOM 690 O O . ARG A 1 88 ? -14.842 0.823 14.852 1.00 97.69 88 ARG A O 1
ATOM 697 N N . LYS A 1 89 ? -16.985 0.992 14.188 1.00 95.56 89 LYS A N 1
ATOM 698 C CA . LYS A 1 89 ? -17.280 2.201 14.953 1.00 95.56 89 LYS A CA 1
ATOM 699 C C . LYS A 1 89 ? -17.906 1.772 16.290 1.00 95.56 89 LYS A C 1
ATOM 701 O O . LYS A 1 89 ? -18.923 1.076 16.239 1.00 95.56 89 LYS A O 1
ATOM 706 N N . PRO A 1 90 ? -17.316 2.114 17.447 1.00 89.44 90 PRO A N 1
ATOM 707 C CA . PRO A 1 90 ? -17.953 1.891 18.737 1.00 89.44 90 PRO A CA 1
ATOM 708 C C . PRO A 1 90 ? -19.238 2.731 18.827 1.00 89.44 90 PRO A C 1
ATOM 710 O O . PRO A 1 90 ? -19.309 3.822 18.254 1.00 89.44 90 PRO A O 1
ATOM 713 N N . LEU A 1 91 ? -20.266 2.162 19.465 1.00 77.81 91 LEU A N 1
ATOM 714 C CA . LEU A 1 91 ? -21.562 2.812 19.690 1.00 77.81 91 LEU A CA 1
ATOM 715 C C . LEU A 1 91 ? -21.447 3.952 20.704 1.00 77.81 91 LEU A C 1
ATOM 717 O O . LEU A 1 91 ? -20.694 3.777 21.688 1.00 77.81 91 LEU A O 1
#

Radius of gyration: 14.41 Å; chains: 1; bounding box: 32×24×42 Å

pLDDT: mean 96.31, std 4.35, range [63.38, 98.31]

Sequence (91 aa):
MVEHRANPGTDLEAMKSSGYVTEAHAIEVALKNGFELVAKSEINANSKDTKDHPKGVWTLPPRLRLDDVDREKYESIGESDRMTLLFRKPL

Secondary structure (DSSP, 8-state):
---EEPPTT--HHHHHHHSEE-HHHHHHHHHHTT-EEEEEE-TT--TT--S--TTGGGGSTTT-TTTTTTHHHHHHH-SPPB-EEEEE---

Foldseek 3Di:
DFAFADDPPDDPVSCVQQRHDHPVVVQVVCVVVQKDWDDWDQPQAQPLAPQDDPRHQCCAPPNVVVPPVCSVVRVVSHHGGTIDTDIDHDD